Protein AF-A0A974AM85-F1 (afdb_monomer_lite)

Radius of gyration: 28.89 Å; chains: 1; bounding box: 69×22×76 Å

Sequence (89 aa):
MKAGRRLLALGLGLFAASLAAAAVGAPAESDPFGSVGQAYLVDIDGAVVWHKNAEQRLAPASLTKLMTALLVAEQFAPDTALTVDAAAA

Secondary structure (DSSP, 8-state):
-HHHHHHHHHHHHHHHHHHHHHT-PPPPP--TTTTS-SSEEEEETTEEEEEESTT-----GGGHHHHHHHHHHHHS-TT---PPPTTT-

Structure (mmCIF, N/CA/C/O backbone):
data_AF-A0A974AM85-F1
#
_entry.id   AF-A0A974AM85-F1
#
loop_
_atom_site.group_PDB
_atom_site.id
_atom_site.type_symbol
_atom_site.label_atom_id
_atom_site.label_alt_id
_atom_site.label_comp_id
_atom_site.label_asym_id
_atom_site.label_entity_id
_atom_site.label_seq_id
_atom_site.pdbx_PDB_ins_code
_atom_site.Cartn_x
_atom_site.Cartn_y
_atom_site.Cartn_z
_atom_site.occupancy
_atom_site.B_iso_or_equiv
_atom_site.auth_seq_id
_atom_site.auth_comp_id
_atom_site.auth_asym_id
_atom_site.auth_atom_id
_atom_site.pdbx_PDB_model_num
ATOM 1 N N . MET A 1 1 ? 50.578 7.829 -50.027 1.00 58.03 1 MET A N 1
ATOM 2 C CA . MET A 1 1 ? 50.032 8.068 -48.662 1.00 58.03 1 MET A CA 1
ATOM 3 C C . MET A 1 1 ? 48.732 8.890 -48.617 1.00 58.03 1 MET A C 1
ATOM 5 O O . MET A 1 1 ? 47.935 8.664 -47.716 1.00 58.03 1 MET A O 1
ATOM 9 N N . LYS A 1 2 ? 48.466 9.822 -49.554 1.00 52.22 2 LYS A N 1
ATOM 10 C CA . LYS A 1 2 ? 47.248 10.669 -49.530 1.00 52.22 2 LYS A CA 1
ATOM 11 C C . LYS A 1 2 ? 45.941 9.920 -49.861 1.00 52.22 2 LYS A C 1
ATOM 13 O O . LYS A 1 2 ? 44.917 10.215 -49.259 1.00 52.22 2 LYS A O 1
ATOM 18 N N . ALA A 1 3 ? 45.983 8.933 -50.764 1.00 62.19 3 ALA A N 1
ATOM 19 C CA . ALA A 1 3 ? 44.807 8.143 -51.153 1.00 62.19 3 ALA A CA 1
ATOM 20 C C . ALA A 1 3 ? 44.291 7.223 -50.025 1.00 62.19 3 ALA A C 1
ATOM 22 O O . ALA A 1 3 ? 43.092 7.179 -49.776 1.00 62.19 3 ALA A O 1
ATOM 23 N N . GLY A 1 4 ? 45.192 6.582 -49.267 1.00 68.06 4 GLY A N 1
ATOM 24 C CA . GLY A 1 4 ? 44.822 5.726 -48.128 1.00 68.06 4 GLY A CA 1
ATOM 25 C C . GLY A 1 4 ? 44.161 6.487 -46.973 1.00 68.06 4 GLY A C 1
ATOM 26 O O . GLY A 1 4 ? 43.173 6.021 -46.420 1.00 68.06 4 GLY A O 1
ATOM 27 N N . ARG A 1 5 ? 44.625 7.711 -46.668 1.00 70.69 5 ARG A N 1
ATOM 28 C CA . ARG A 1 5 ? 43.976 8.590 -45.671 1.00 70.69 5 ARG A CA 1
ATOM 29 C C . ARG A 1 5 ? 42.576 9.043 -46.094 1.00 70.69 5 ARG A C 1
ATOM 31 O O . ARG A 1 5 ? 41.733 9.237 -45.230 1.00 70.69 5 ARG A O 1
ATOM 38 N N . ARG A 1 6 ? 42.323 9.198 -47.400 1.00 72.19 6 ARG A N 1
ATOM 39 C CA . ARG A 1 6 ? 40.997 9.562 -47.930 1.00 72.19 6 ARG A CA 1
ATOM 40 C C . ARG A 1 6 ? 40.010 8.398 -47.858 1.00 72.19 6 ARG A C 1
ATOM 42 O O . ARG A 1 6 ? 38.875 8.611 -47.460 1.00 72.19 6 ARG A O 1
ATOM 49 N N . LEU A 1 7 ? 40.458 7.183 -48.176 1.00 75.00 7 LEU A N 1
ATOM 50 C CA . LEU A 1 7 ? 39.641 5.967 -48.076 1.00 75.00 7 LEU A CA 1
ATOM 51 C C . LEU A 1 7 ? 39.299 5.626 -46.619 1.00 75.00 7 LEU A C 1
ATOM 53 O O . LEU A 1 7 ? 38.152 5.309 -46.320 1.00 75.00 7 LEU A O 1
ATOM 57 N N . LEU A 1 8 ? 40.262 5.779 -45.702 1.00 73.44 8 LEU A N 1
ATOM 58 C CA . LEU A 1 8 ? 40.037 5.583 -44.268 1.00 73.44 8 LEU A CA 1
ATOM 59 C C . LEU A 1 8 ? 39.051 6.617 -43.695 1.00 73.44 8 LEU A C 1
ATOM 61 O O . LEU A 1 8 ? 38.168 6.264 -42.920 1.00 73.44 8 LEU A O 1
ATOM 65 N N . ALA A 1 9 ? 39.170 7.884 -44.108 1.00 75.31 9 ALA A N 1
ATOM 66 C CA . ALA A 1 9 ? 38.255 8.944 -43.690 1.00 75.31 9 ALA A CA 1
ATOM 67 C C . ALA A 1 9 ? 36.827 8.734 -44.225 1.00 75.31 9 ALA A C 1
ATOM 69 O O . ALA A 1 9 ? 35.868 8.978 -43.498 1.00 75.31 9 ALA A O 1
ATOM 70 N N . LEU A 1 10 ? 36.677 8.239 -45.461 1.00 79.62 10 LEU A N 1
ATOM 71 C CA . LEU A 1 10 ? 35.366 7.903 -46.027 1.00 79.62 10 LEU A CA 1
ATOM 72 C C . LEU A 1 10 ? 34.720 6.719 -45.296 1.00 79.62 10 LEU A C 1
ATOM 74 O O . LEU A 1 10 ? 33.539 6.778 -44.970 1.00 79.62 10 LEU A O 1
ATOM 78 N N . GLY A 1 11 ? 35.499 5.671 -45.007 1.00 77.50 11 GLY A N 1
ATOM 79 C CA . GLY A 1 11 ? 35.023 4.504 -44.262 1.00 77.50 11 GLY A CA 1
ATOM 80 C C . GLY A 1 11 ? 34.587 4.857 -42.840 1.00 77.50 11 GLY A C 1
ATOM 81 O O . GLY A 1 11 ? 33.524 4.429 -42.399 1.00 77.50 11 GLY A O 1
ATOM 82 N N . LEU A 1 12 ? 35.354 5.708 -42.151 1.00 78.69 12 LEU A N 1
ATOM 83 C CA . LEU A 1 12 ? 35.001 6.195 -40.817 1.00 78.69 12 LEU A CA 1
ATOM 84 C C . LEU A 1 12 ? 33.754 7.094 -40.843 1.00 78.69 12 LEU A C 1
ATOM 86 O O . LEU A 1 12 ? 32.912 6.997 -39.953 1.00 78.69 12 LEU A O 1
ATOM 90 N N . GLY A 1 13 ? 33.608 7.925 -41.880 1.00 77.88 13 GLY A N 1
ATOM 91 C CA . GLY A 1 13 ? 32.424 8.760 -42.084 1.00 77.88 13 GLY A CA 1
ATOM 92 C C . GLY A 1 13 ? 31.154 7.943 -42.337 1.00 77.88 13 GLY A C 1
ATOM 93 O O . GLY A 1 13 ? 30.127 8.209 -41.715 1.00 77.88 13 GLY A O 1
ATOM 94 N N . LEU A 1 14 ? 31.225 6.913 -43.188 1.00 76.50 14 LEU A N 1
ATOM 95 C CA . LEU A 1 14 ? 30.094 6.010 -43.434 1.00 76.50 14 LEU A CA 1
ATOM 96 C C . LEU A 1 14 ? 29.721 5.204 -42.184 1.00 76.50 14 LEU A C 1
ATOM 98 O O . LEU A 1 14 ? 28.537 5.044 -41.890 1.00 76.50 14 LEU A O 1
ATOM 102 N N . PHE A 1 15 ? 30.713 4.736 -41.423 1.00 75.00 15 PHE A N 1
ATOM 103 C CA . PHE A 1 15 ? 30.473 4.007 -40.180 1.00 75.00 15 PHE A CA 1
ATOM 104 C C . PHE A 1 15 ? 29.788 4.891 -39.125 1.00 75.00 15 PHE A C 1
ATOM 106 O O . PHE A 1 15 ? 28.774 4.492 -38.551 1.00 75.00 15 PHE A O 1
ATOM 113 N N . ALA A 1 16 ? 30.261 6.126 -38.934 1.00 74.62 16 ALA A N 1
ATOM 114 C CA . ALA A 1 16 ? 29.647 7.083 -38.014 1.00 74.62 16 ALA A CA 1
ATOM 115 C C . ALA A 1 16 ? 28.204 7.448 -38.413 1.00 74.62 16 ALA A C 1
ATOM 117 O O . ALA A 1 16 ? 27.328 7.525 -37.552 1.00 74.62 16 ALA A O 1
ATOM 118 N N . ALA A 1 17 ? 27.931 7.608 -39.713 1.00 73.81 17 ALA A N 1
ATOM 119 C CA . ALA A 1 17 ? 26.582 7.867 -40.214 1.00 73.81 17 ALA A CA 1
ATOM 120 C C . ALA A 1 17 ? 25.627 6.682 -39.969 1.00 73.81 17 ALA A C 1
ATOM 122 O O . ALA A 1 17 ? 24.471 6.892 -39.605 1.00 73.81 17 ALA A O 1
ATOM 123 N N . SER A 1 18 ? 26.112 5.442 -40.104 1.00 70.69 18 SER A N 1
ATOM 124 C CA . SER A 1 18 ? 25.310 4.241 -39.824 1.00 70.69 18 SER A CA 1
ATOM 125 C C . SER A 1 18 ? 24.976 4.072 -38.336 1.00 70.69 18 SER A C 1
ATOM 127 O O . SER A 1 18 ? 23.862 3.675 -38.003 1.00 70.69 18 SER A O 1
ATOM 129 N N . LEU A 1 19 ? 25.893 4.455 -37.438 1.00 67.50 19 LEU A N 1
ATOM 130 C CA . LEU A 1 19 ? 25.653 4.456 -35.992 1.00 67.50 19 LEU A CA 1
ATOM 131 C C . LEU A 1 19 ? 24.624 5.518 -35.580 1.00 67.50 19 LEU A C 1
ATOM 133 O O . LEU A 1 19 ? 23.776 5.257 -34.732 1.00 67.50 19 LEU A O 1
ATOM 137 N N . ALA A 1 20 ? 24.669 6.700 -36.200 1.00 67.00 20 ALA A N 1
ATOM 138 C CA . ALA A 1 20 ? 23.708 7.767 -35.931 1.00 67.00 20 ALA A CA 1
ATOM 139 C C . ALA A 1 20 ? 22.287 7.410 -36.404 1.00 67.00 20 ALA A C 1
ATOM 141 O O . ALA A 1 20 ? 21.315 7.732 -35.726 1.00 67.00 20 ALA A O 1
ATOM 142 N N . ALA A 1 21 ? 22.159 6.704 -37.532 1.00 61.56 21 ALA A N 1
ATOM 143 C CA . ALA A 1 21 ? 20.866 6.272 -38.060 1.00 61.56 21 ALA A CA 1
ATOM 144 C C . ALA A 1 21 ? 20.204 5.157 -37.228 1.00 61.56 21 ALA A C 1
ATOM 146 O O . ALA A 1 21 ? 18.985 5.045 -37.242 1.00 61.56 21 ALA A O 1
ATOM 147 N N . ALA A 1 22 ? 20.972 4.360 -36.478 1.00 60.53 22 ALA A N 1
ATOM 148 C CA . ALA A 1 22 ? 20.435 3.344 -35.567 1.00 60.53 22 ALA A CA 1
ATOM 149 C C . ALA A 1 22 ? 19.982 3.918 -34.208 1.00 60.53 22 ALA A C 1
ATOM 151 O O . ALA A 1 22 ? 19.303 3.234 -33.447 1.00 60.53 22 ALA A O 1
ATOM 152 N N . ALA A 1 23 ? 20.347 5.167 -33.899 1.00 59.06 23 ALA A N 1
ATOM 153 C CA . ALA A 1 23 ? 20.049 5.824 -32.626 1.00 59.06 23 ALA A CA 1
ATOM 154 C C . ALA A 1 23 ? 18.716 6.593 -32.616 1.00 59.06 23 ALA A C 1
ATOM 156 O O . ALA A 1 23 ? 18.389 7.225 -31.609 1.00 59.06 23 ALA A O 1
ATOM 157 N N . VAL A 1 24 ? 17.931 6.543 -33.701 1.00 61.06 24 VAL A N 1
ATOM 158 C CA . VAL A 1 24 ? 16.533 6.999 -33.674 1.00 61.06 24 VAL A CA 1
ATOM 159 C C . VAL A 1 24 ? 15.717 5.992 -32.866 1.00 61.06 24 VAL A C 1
ATOM 161 O O . VAL A 1 24 ? 15.109 5.065 -33.393 1.00 61.06 24 VAL A O 1
ATOM 164 N N . GLY A 1 25 ? 15.794 6.136 -31.542 1.00 59.41 25 GLY A N 1
ATOM 165 C CA . GLY A 1 25 ? 15.014 5.350 -30.600 1.00 59.41 25 GLY A CA 1
ATOM 166 C C . GLY A 1 25 ? 13.538 5.419 -30.972 1.00 59.41 25 GLY A C 1
ATOM 167 O O . GLY A 1 25 ? 13.034 6.484 -31.339 1.00 59.41 25 GLY A O 1
ATOM 168 N N . ALA A 1 26 ? 12.859 4.273 -30.900 1.00 61.22 26 ALA A N 1
ATOM 169 C CA . ALA A 1 26 ? 11.407 4.223 -30.987 1.00 61.22 26 ALA A CA 1
ATOM 170 C C . ALA A 1 26 ? 10.805 5.294 -30.056 1.00 61.22 26 ALA A C 1
ATOM 172 O O . ALA A 1 26 ? 11.390 5.552 -28.995 1.00 61.22 26 ALA A O 1
ATOM 173 N N . PRO A 1 27 ? 9.686 5.942 -30.435 1.00 61.16 27 PRO A N 1
ATOM 174 C CA . PRO A 1 27 ? 9.031 6.894 -29.550 1.00 61.16 27 PRO A CA 1
ATOM 175 C C . PRO A 1 27 ? 8.834 6.213 -28.198 1.00 61.16 27 PRO A C 1
ATOM 177 O O . PRO A 1 27 ? 8.244 5.136 -28.136 1.00 61.16 27 PRO A O 1
ATOM 180 N N . ALA A 1 28 ? 9.409 6.801 -27.146 1.00 65.06 28 ALA A N 1
ATOM 181 C CA . ALA A 1 28 ? 9.240 6.292 -25.797 1.00 65.06 28 ALA A CA 1
ATOM 182 C C . ALA A 1 28 ? 7.736 6.235 -25.535 1.00 65.06 28 ALA A C 1
ATOM 184 O O . ALA A 1 28 ? 7.056 7.261 -25.622 1.00 65.06 28 ALA A O 1
ATOM 185 N N . GLU A 1 29 ? 7.222 5.030 -25.306 1.00 69.56 29 GLU A N 1
ATOM 186 C CA . GLU A 1 29 ? 5.825 4.831 -24.965 1.00 69.56 29 GLU A CA 1
ATOM 187 C C . GLU A 1 29 ? 5.518 5.725 -23.762 1.00 69.56 29 GLU A C 1
ATOM 189 O O . GLU A 1 29 ? 6.217 5.688 -22.745 1.00 69.56 29 GLU A O 1
ATOM 194 N N . SER A 1 30 ? 4.560 6.635 -23.930 1.00 83.12 30 SER A N 1
ATOM 195 C CA . SER A 1 30 ? 4.249 7.611 -22.896 1.00 83.12 30 SER A CA 1
ATOM 196 C C . SER A 1 30 ? 3.649 6.869 -21.714 1.00 83.12 30 SER A C 1
ATOM 198 O O . SER A 1 30 ? 2.537 6.360 -21.825 1.00 83.12 30 SER A O 1
ATOM 200 N N . ASP A 1 31 ? 4.377 6.815 -20.605 1.00 87.19 31 ASP A N 1
ATOM 201 C CA . ASP A 1 31 ? 3.894 6.272 -19.342 1.00 87.19 31 ASP A CA 1
ATOM 202 C C . ASP A 1 31 ? 2.608 7.010 -18.910 1.00 87.19 31 ASP A C 1
ATOM 204 O O . ASP A 1 31 ? 2.682 8.177 -18.495 1.00 87.19 31 ASP A O 1
ATOM 208 N N . PRO A 1 32 ? 1.428 6.364 -18.990 1.00 90.31 32 PRO A N 1
ATOM 209 C CA . PRO A 1 32 ? 0.163 7.013 -18.664 1.00 90.31 32 PRO A CA 1
ATOM 210 C C . PRO A 1 32 ? 0.032 7.307 -17.161 1.00 90.31 32 PRO A C 1
ATOM 212 O O . PRO A 1 32 ? -0.847 8.068 -16.759 1.00 90.31 32 PRO A O 1
ATOM 215 N N . PHE A 1 33 ? 0.922 6.755 -16.330 1.00 91.44 33 PHE A N 1
ATOM 216 C CA . PHE A 1 33 ? 0.964 6.930 -14.884 1.00 91.44 33 PHE A CA 1
ATOM 217 C C . PHE A 1 33 ? 2.099 7.860 -14.429 1.00 91.44 33 PHE A C 1
ATOM 219 O O . PHE A 1 33 ? 2.305 8.034 -13.230 1.00 91.44 33 PHE A O 1
ATOM 226 N N . GLY A 1 34 ? 2.813 8.533 -15.337 1.00 87.75 34 GLY A N 1
ATOM 227 C CA . GLY A 1 34 ? 4.020 9.303 -14.995 1.00 87.75 34 GLY A CA 1
ATOM 228 C C . GLY A 1 34 ? 3.829 10.405 -13.943 1.00 87.75 34 GLY A C 1
ATOM 229 O O . GLY A 1 34 ? 4.797 10.807 -13.280 1.00 87.75 34 GLY A O 1
ATOM 230 N N . SER A 1 35 ? 2.587 10.860 -13.755 1.00 90.38 35 SER A N 1
ATOM 231 C CA . SER A 1 35 ? 2.181 11.882 -12.788 1.00 90.38 35 SER A CA 1
ATOM 232 C C . SER A 1 35 ? 1.584 11.349 -11.480 1.00 90.38 35 SER A C 1
ATOM 234 O O . SER A 1 35 ? 1.251 12.162 -10.621 1.00 90.38 35 SER A O 1
ATOM 236 N N . VAL A 1 36 ? 1.429 10.032 -11.286 1.00 91.38 36 VAL A N 1
ATOM 237 C CA . VAL A 1 36 ? 0.773 9.491 -10.073 1.00 91.38 36 VAL A CA 1
ATOM 238 C C . VAL A 1 36 ? 1.641 9.612 -8.823 1.00 91.38 36 VAL A C 1
ATOM 240 O O . VAL A 1 36 ? 1.126 9.599 -7.707 1.00 91.38 36 VAL A O 1
ATOM 243 N N . GLY A 1 37 ? 2.959 9.749 -8.988 1.00 90.94 37 GLY A N 1
ATOM 244 C CA . GLY A 1 37 ? 3.859 9.883 -7.853 1.00 90.94 37 GLY A CA 1
ATOM 245 C C . GLY A 1 37 ? 5.345 9.949 -8.192 1.00 90.94 37 GLY A C 1
ATOM 246 O O . GLY A 1 37 ? 5.781 9.901 -9.349 1.00 90.94 37 GLY A O 1
ATOM 247 N N . GLN A 1 38 ? 6.133 10.073 -7.123 1.00 92.69 38 GLN A N 1
ATOM 248 C CA . GLN A 1 38 ? 7.598 10.022 -7.169 1.00 92.69 38 GLN A CA 1
ATOM 249 C C . GLN A 1 38 ? 8.112 8.593 -7.381 1.00 92.69 38 GLN A C 1
ATOM 251 O O . GLN A 1 38 ? 9.104 8.404 -8.086 1.00 92.69 38 GLN A O 1
ATOM 256 N N . ALA A 1 39 ? 7.402 7.616 -6.812 1.00 94.25 39 ALA A N 1
ATOM 257 C CA . ALA A 1 39 ? 7.603 6.194 -7.025 1.00 94.25 39 ALA A CA 1
ATOM 258 C C . ALA A 1 39 ? 6.242 5.494 -7.135 1.00 94.25 39 ALA A C 1
ATOM 260 O O . ALA A 1 39 ? 5.318 5.846 -6.399 1.00 94.25 39 ALA A O 1
ATOM 261 N N . TYR A 1 40 ? 6.114 4.543 -8.056 1.00 94.50 40 TYR A N 1
ATOM 262 C CA . TYR A 1 40 ? 4.919 3.718 -8.218 1.00 94.50 40 TYR A CA 1
ATOM 263 C C . TYR A 1 40 ? 5.252 2.414 -8.966 1.00 94.50 40 TYR A C 1
ATOM 265 O O . TYR A 1 40 ? 6.268 2.322 -9.665 1.00 94.50 40 TYR A O 1
ATOM 273 N N . LEU A 1 41 ? 4.365 1.427 -8.838 1.00 95.00 41 LEU A N 1
ATOM 274 C CA . LEU A 1 41 ? 4.370 0.170 -9.583 1.00 95.00 41 LEU A CA 1
ATOM 275 C C . LEU A 1 41 ? 2.926 -0.154 -9.979 1.00 95.00 41 LEU A C 1
ATOM 277 O O . LEU A 1 41 ? 2.029 -0.079 -9.140 1.00 95.00 41 LEU A O 1
ATOM 281 N N . VAL A 1 42 ? 2.706 -0.475 -11.251 1.00 95.25 42 VAL A N 1
ATOM 282 C CA . VAL A 1 42 ? 1.425 -0.949 -11.779 1.00 95.25 42 VAL A CA 1
ATOM 283 C C . VAL A 1 42 ? 1.599 -2.409 -12.155 1.00 95.25 42 VAL A C 1
ATOM 285 O O . VAL A 1 42 ? 2.364 -2.738 -13.063 1.00 95.25 42 VAL A O 1
ATOM 288 N N . ASP A 1 43 ? 0.892 -3.261 -11.426 1.00 96.31 43 ASP A N 1
ATOM 289 C CA . ASP A 1 43 ? 0.829 -4.699 -11.644 1.00 96.31 43 ASP A CA 1
ATOM 290 C C . ASP A 1 43 ? -0.579 -5.066 -12.119 1.00 96.31 43 ASP A C 1
ATOM 292 O O . ASP A 1 43 ? -1.571 -4.594 -11.554 1.00 96.31 43 ASP A O 1
ATOM 296 N N . ILE A 1 44 ? -0.655 -5.868 -13.178 1.00 96.31 44 ILE A N 1
ATOM 297 C CA . ILE A 1 44 ? -1.894 -6.463 -13.672 1.00 96.31 44 ILE A CA 1
ATOM 298 C C . ILE A 1 44 ? -1.673 -7.970 -13.709 1.00 96.31 44 ILE A C 1
ATOM 300 O O . ILE A 1 44 ? -0.806 -8.453 -14.434 1.00 96.31 44 ILE A O 1
ATOM 304 N N . ASP A 1 45 ? -2.461 -8.705 -12.926 1.00 96.88 45 ASP A N 1
ATOM 305 C CA . ASP A 1 45 ? -2.433 -10.171 -12.865 1.00 96.88 45 ASP A CA 1
ATOM 306 C C . ASP A 1 45 ? -1.034 -10.771 -12.591 1.00 96.88 45 ASP A C 1
ATOM 308 O O . ASP A 1 45 ? -0.679 -11.832 -13.107 1.00 96.88 45 ASP A O 1
ATOM 312 N N . GLY A 1 46 ? -0.225 -10.101 -11.765 1.00 95.62 46 GLY A N 1
ATOM 313 C CA . GLY A 1 46 ? 1.134 -10.512 -11.406 1.00 95.62 46 GLY A CA 1
ATOM 314 C C . GLY A 1 46 ? 2.206 -10.097 -12.416 1.00 95.62 46 GLY A C 1
ATOM 315 O O . GLY A 1 46 ? 3.362 -10.509 -12.281 1.00 95.62 46 GLY A O 1
ATOM 316 N N . ALA A 1 47 ? 1.842 -9.328 -13.446 1.00 96.25 47 ALA A N 1
ATOM 317 C CA . ALA A 1 47 ? 2.769 -8.763 -14.412 1.00 96.25 47 ALA A CA 1
ATOM 318 C C . ALA A 1 47 ? 2.933 -7.257 -14.186 1.00 96.25 47 ALA A C 1
ATOM 320 O O . ALA A 1 47 ? 1.989 -6.475 -14.318 1.00 96.25 47 ALA A O 1
ATOM 321 N N . VAL A 1 48 ? 4.171 -6.835 -13.921 1.00 94.69 48 VAL A N 1
ATOM 322 C CA . VAL A 1 48 ? 4.525 -5.414 -13.854 1.00 94.69 48 VAL A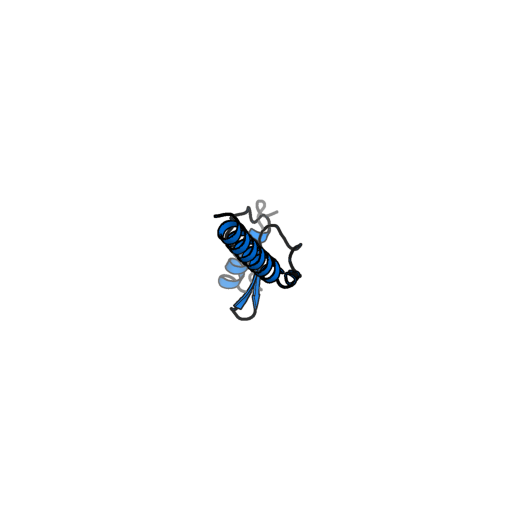 CA 1
ATOM 323 C C . VAL A 1 48 ? 4.482 -4.821 -15.261 1.00 94.69 48 VAL A C 1
ATOM 325 O O . VAL A 1 48 ? 5.281 -5.188 -16.122 1.00 94.69 48 VAL A O 1
ATOM 328 N N . VAL A 1 49 ? 3.559 -3.887 -15.478 1.00 94.25 49 VAL A N 1
ATOM 329 C CA . VAL A 1 49 ? 3.315 -3.234 -16.776 1.00 94.25 49 VAL A CA 1
ATOM 330 C C . VAL A 1 49 ? 3.880 -1.813 -16.836 1.00 94.25 49 VAL A C 1
ATOM 332 O O . VAL A 1 49 ? 4.355 -1.393 -17.887 1.00 94.25 49 VAL A O 1
ATOM 335 N N . TRP A 1 50 ? 3.920 -1.098 -15.705 1.00 94.44 50 TRP A N 1
ATOM 336 C CA . TRP A 1 50 ? 4.621 0.184 -15.565 1.00 94.44 50 TRP A CA 1
ATOM 337 C C . TRP A 1 50 ? 5.252 0.300 -14.187 1.00 94.44 50 TRP A C 1
ATOM 339 O O . TRP A 1 50 ? 4.711 -0.180 -13.191 1.00 94.44 50 TRP A O 1
ATOM 349 N N . HIS A 1 51 ? 6.382 0.991 -14.108 1.00 94.62 51 HIS A N 1
ATOM 350 C CA . HIS A 1 51 ? 6.982 1.344 -12.833 1.00 94.62 51 HIS A CA 1
ATOM 351 C C . HIS A 1 51 ? 7.851 2.591 -12.964 1.00 94.62 51 HIS A C 1
ATOM 353 O O . HIS A 1 51 ? 8.492 2.842 -13.985 1.00 94.62 51 HIS A O 1
ATOM 359 N N . LYS A 1 52 ? 7.961 3.328 -11.864 1.00 94.69 52 LYS A N 1
ATOM 360 C CA . LYS A 1 52 ? 8.905 4.433 -11.702 1.00 94.69 52 LYS A CA 1
ATOM 361 C C . LYS A 1 52 ? 9.477 4.343 -10.304 1.00 94.69 52 LYS A C 1
ATOM 363 O O . LYS A 1 52 ? 8.718 4.372 -9.345 1.00 94.69 52 LYS A O 1
ATOM 368 N N . ASN A 1 53 ? 10.799 4.217 -10.186 1.00 95.19 53 ASN A N 1
ATOM 369 C CA . ASN A 1 53 ? 11.512 4.187 -8.903 1.00 95.19 53 ASN A CA 1
ATOM 370 C C . ASN A 1 53 ? 10.896 3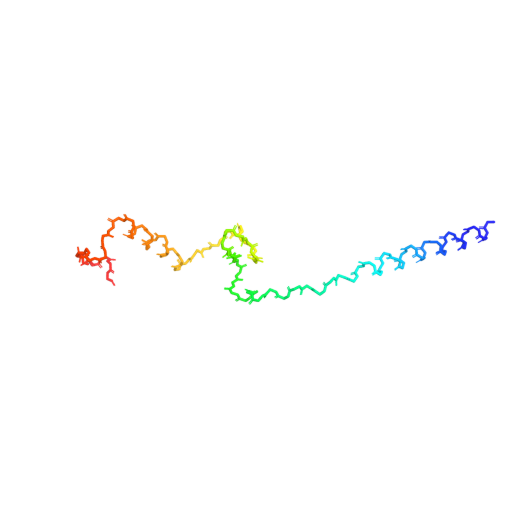.240 -7.846 1.00 95.19 53 ASN A C 1
ATOM 372 O O . ASN A 1 53 ? 10.901 3.576 -6.668 1.00 95.19 53 ASN A O 1
ATOM 376 N N . ALA A 1 54 ? 10.348 2.083 -8.241 1.00 94.38 54 ALA A N 1
ATOM 377 C CA . ALA A 1 54 ? 9.540 1.232 -7.355 1.00 94.38 54 ALA A CA 1
ATOM 378 C C . ALA A 1 54 ? 10.267 0.790 -6.067 1.00 94.38 54 ALA A C 1
ATOM 380 O O . ALA A 1 54 ? 9.653 0.699 -5.011 1.00 94.38 54 ALA A O 1
ATOM 381 N N . GLU A 1 55 ? 11.587 0.603 -6.135 1.00 95.62 55 GLU A N 1
ATOM 382 C CA . GLU A 1 55 ? 12.425 0.210 -4.991 1.00 95.62 55 GLU A CA 1
ATOM 383 C C . GLU A 1 55 ? 12.857 1.389 -4.099 1.00 95.62 55 GLU A C 1
ATOM 385 O O . GLU A 1 55 ? 13.509 1.211 -3.064 1.00 95.62 55 GLU A O 1
ATOM 390 N N . GLN A 1 56 ? 12.546 2.626 -4.496 1.00 96.62 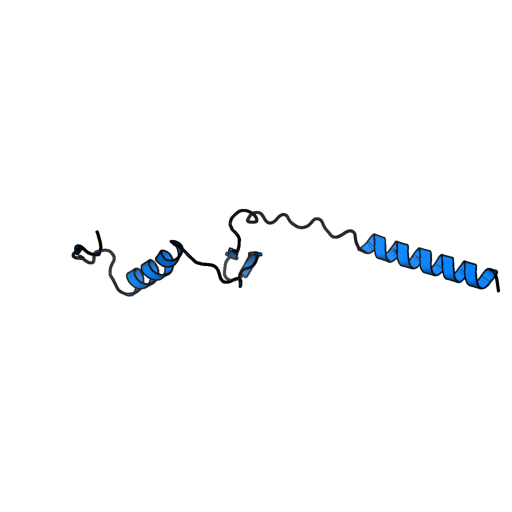56 GLN A N 1
ATOM 391 C CA . GLN A 1 56 ? 12.931 3.809 -3.741 1.00 96.62 56 GLN A CA 1
ATOM 392 C C . GLN A 1 56 ? 12.126 3.893 -2.443 1.00 96.62 56 GLN A C 1
ATOM 394 O O . GLN A 1 56 ? 10.906 4.049 -2.443 1.00 96.62 56 GLN A O 1
ATOM 399 N N . ARG A 1 57 ? 12.830 3.886 -1.308 1.00 95.25 57 ARG A N 1
ATOM 400 C CA . ARG A 1 57 ? 12.199 4.086 -0.001 1.00 95.25 57 ARG A CA 1
ATOM 401 C C . ARG A 1 57 ? 11.767 5.538 0.175 1.00 95.25 57 ARG A C 1
ATOM 403 O O . ARG A 1 57 ? 12.591 6.449 0.124 1.00 95.25 57 ARG A O 1
ATOM 410 N N . LEU A 1 58 ? 10.479 5.728 0.441 1.00 95.25 58 LEU A N 1
ATOM 411 C CA . LEU A 1 58 ? 9.844 7.014 0.720 1.00 95.25 58 LEU A CA 1
ATOM 412 C C . LEU A 1 58 ? 9.014 6.906 2.003 1.00 95.25 58 LEU A C 1
ATOM 414 O O . LEU A 1 58 ? 8.590 5.816 2.388 1.00 95.25 58 LEU A O 1
ATOM 418 N N . ALA A 1 59 ? 8.765 8.035 2.669 1.00 95.81 59 ALA A N 1
ATOM 419 C CA . ALA A 1 59 ? 7.835 8.057 3.792 1.00 95.81 59 ALA A CA 1
ATOM 420 C C . ALA A 1 59 ? 6.404 7.778 3.277 1.00 95.81 59 ALA A C 1
ATOM 422 O O . ALA A 1 59 ? 5.922 8.530 2.429 1.00 95.81 59 ALA A O 1
ATOM 423 N N . PRO A 1 60 ? 5.702 6.744 3.778 1.00 94.25 60 PRO A N 1
ATOM 424 C CA . PRO A 1 60 ? 4.397 6.342 3.241 1.00 94.25 60 PRO A CA 1
ATOM 425 C C . PRO A 1 60 ? 3.254 7.300 3.618 1.00 94.25 60 PRO A C 1
ATOM 427 O O . PRO A 1 60 ? 2.181 7.248 3.019 1.00 94.25 60 PRO A O 1
ATOM 430 N N . ALA A 1 61 ? 3.455 8.179 4.609 1.00 94.56 61 ALA A N 1
ATOM 431 C CA . ALA A 1 61 ? 2.417 9.056 5.153 1.00 94.56 61 ALA A CA 1
ATOM 432 C C . ALA A 1 61 ? 1.123 8.270 5.462 1.00 94.56 61 ALA A C 1
ATOM 434 O O . ALA A 1 61 ? 1.159 7.251 6.154 1.00 94.56 61 ALA A O 1
ATOM 435 N N . SER A 1 62 ? -0.026 8.711 4.945 1.00 96.81 62 SER A N 1
ATOM 436 C CA . SER A 1 62 ? -1.300 8.013 5.150 1.00 96.81 62 SER A CA 1
ATOM 437 C C . SER A 1 62 ? -1.392 6.644 4.466 1.00 96.81 62 SER A C 1
ATOM 439 O O . SER A 1 62 ? -2.284 5.890 4.843 1.00 96.81 62 SER A O 1
ATOM 441 N N . LEU A 1 63 ? -0.484 6.267 3.553 1.00 95.00 63 LEU A N 1
ATOM 442 C CA . LEU A 1 63 ? -0.455 4.909 2.983 1.00 95.00 63 LEU A CA 1
ATOM 443 C C . LEU A 1 63 ? -0.164 3.835 4.038 1.00 95.00 63 LEU A C 1
ATOM 445 O O . LEU A 1 63 ? -0.563 2.690 3.852 1.00 95.00 63 LEU A O 1
ATOM 449 N N . THR A 1 64 ? 0.422 4.197 5.186 1.00 97.56 64 THR A N 1
ATOM 450 C CA . THR A 1 64 ? 0.548 3.301 6.352 1.00 97.56 64 THR A CA 1
ATOM 451 C C . THR A 1 64 ? -0.794 2.675 6.748 1.00 97.56 64 THR A C 1
ATOM 453 O O . THR A 1 64 ? -0.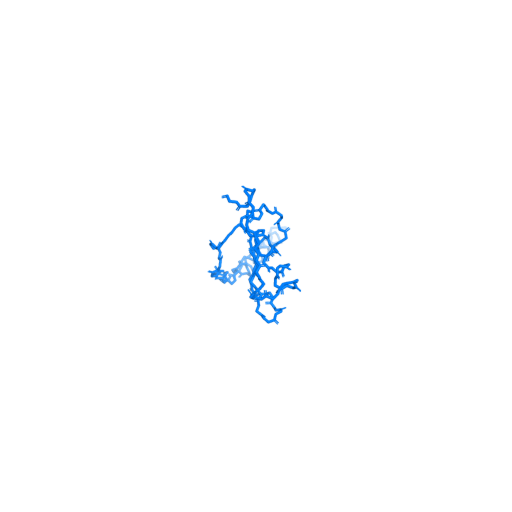833 1.532 7.200 1.00 97.56 64 THR A O 1
ATOM 456 N N . LYS A 1 65 ? -1.910 3.382 6.512 1.00 97.94 65 LYS A N 1
ATOM 457 C CA . LYS A 1 65 ? -3.258 2.887 6.810 1.00 97.94 65 LYS A CA 1
ATOM 458 C C . LYS A 1 65 ? -3.644 1.652 5.992 1.00 97.94 65 LYS A C 1
ATOM 460 O O . LYS A 1 65 ? -4.508 0.918 6.447 1.00 97.94 65 LYS A O 1
ATOM 465 N N . LEU A 1 66 ? -3.017 1.389 4.840 1.00 97.75 66 LEU A N 1
ATOM 466 C CA . LEU A 1 66 ? -3.276 0.169 4.064 1.00 97.75 66 LEU A CA 1
ATOM 467 C C . LEU A 1 66 ? -2.853 -1.084 4.836 1.00 97.75 66 LEU A C 1
ATOM 469 O O . LEU A 1 66 ? -3.626 -2.030 4.931 1.00 97.75 66 LEU A O 1
ATOM 473 N N . MET A 1 67 ? -1.670 -1.063 5.458 1.00 98.25 67 MET A N 1
ATOM 474 C CA . MET A 1 67 ? -1.229 -2.155 6.331 1.00 98.25 67 MET A CA 1
ATOM 475 C C . MET A 1 67 ? -2.121 -2.260 7.573 1.00 98.25 67 MET A C 1
ATOM 477 O O . MET A 1 67 ? -2.525 -3.352 7.949 1.00 98.25 67 MET A O 1
ATOM 481 N N . THR A 1 68 ? -2.489 -1.131 8.189 1.00 97.69 68 THR A N 1
ATOM 482 C CA . THR A 1 68 ? -3.436 -1.133 9.317 1.00 97.69 68 THR A CA 1
ATOM 483 C C . THR A 1 68 ? -4.774 -1.768 8.934 1.00 97.69 68 THR A C 1
ATOM 485 O O . THR A 1 68 ? -5.285 -2.596 9.679 1.00 97.69 68 THR A O 1
ATOM 488 N N . ALA A 1 69 ? -5.328 -1.420 7.772 1.00 97.75 69 ALA A N 1
ATOM 489 C CA . ALA A 1 69 ? -6.586 -1.973 7.285 1.00 97.75 69 ALA A CA 1
ATOM 490 C C . ALA A 1 69 ? -6.477 -3.476 6.998 1.00 97.75 69 ALA A C 1
ATOM 492 O O . ALA A 1 69 ? -7.381 -4.219 7.369 1.00 97.75 69 ALA A O 1
ATOM 493 N N . LEU A 1 70 ? -5.367 -3.926 6.400 1.00 98.12 70 LEU A N 1
ATOM 494 C CA . LEU A 1 70 ? -5.099 -5.348 6.174 1.00 98.12 70 LEU A CA 1
ATOM 495 C C . LEU A 1 70 ? -5.093 -6.124 7.495 1.00 98.12 70 LEU A C 1
ATOM 497 O O . LEU A 1 70 ? -5.826 -7.097 7.637 1.00 98.12 70 LEU A O 1
ATOM 501 N N . LEU A 1 71 ? -4.346 -5.635 8.487 1.00 97.94 71 LEU A N 1
ATOM 502 C CA . LEU A 1 71 ? -4.292 -6.249 9.812 1.00 97.94 71 LEU A CA 1
ATOM 503 C C . LEU A 1 71 ? -5.676 -6.322 10.466 1.00 97.94 71 LEU A C 1
ATOM 505 O O . LEU A 1 71 ? -6.002 -7.337 11.075 1.00 97.94 71 LEU A O 1
ATOM 509 N N . VAL A 1 72 ? -6.495 -5.273 10.337 1.00 96.94 72 VAL A N 1
ATOM 510 C CA . VAL A 1 72 ? -7.869 -5.278 10.860 1.00 96.94 72 VAL A CA 1
ATOM 511 C C . VAL A 1 72 ? -8.723 -6.326 10.145 1.00 96.94 72 VAL A C 1
ATOM 513 O O . VAL A 1 72 ? -9.411 -7.091 10.813 1.00 96.94 72 VAL A O 1
ATOM 516 N N . ALA A 1 73 ? -8.653 -6.398 8.815 1.00 97.44 73 ALA A N 1
ATOM 517 C CA . ALA A 1 73 ? -9.427 -7.348 8.019 1.00 97.44 73 ALA A CA 1
ATOM 518 C C . ALA A 1 73 ? -9.059 -8.816 8.302 1.00 97.44 73 ALA A C 1
ATOM 520 O O . ALA A 1 73 ? -9.922 -9.686 8.238 1.00 97.44 73 ALA A O 1
ATOM 521 N N . GLU A 1 74 ? -7.797 -9.097 8.632 1.00 97.88 74 GLU A N 1
ATOM 522 C CA . GLU A 1 74 ? -7.335 -10.445 8.987 1.00 97.88 74 GLU A CA 1
ATOM 523 C C . GLU A 1 74 ? -7.744 -10.869 10.404 1.00 97.88 74 GLU A C 1
ATOM 525 O O . GLU A 1 74 ? -7.890 -12.061 10.676 1.00 97.88 74 GLU A O 1
ATOM 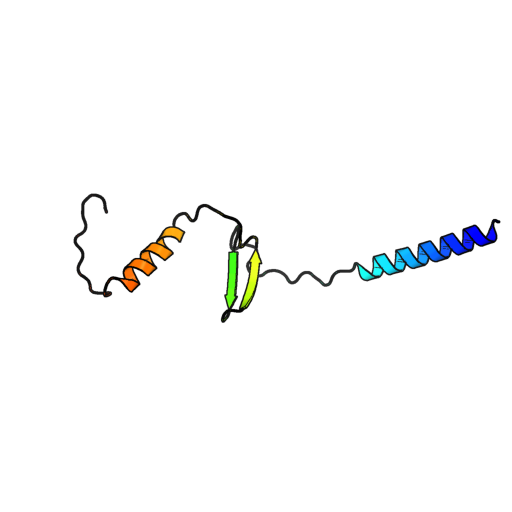530 N N . GLN A 1 75 ? -7.908 -9.910 11.319 1.00 97.69 75 GLN A N 1
ATOM 531 C CA . GLN A 1 75 ? -8.067 -10.185 12.751 1.00 97.69 75 GLN A CA 1
ATOM 532 C C . GLN A 1 75 ? -9.492 -9.989 13.272 1.00 97.69 75 GLN A C 1
ATOM 534 O O . GLN A 1 75 ? -9.848 -10.579 14.293 1.00 97.69 75 GLN A O 1
ATOM 539 N N . PHE A 1 76 ? -10.310 -9.173 12.608 1.00 97.31 76 PHE A N 1
ATOM 540 C CA . PHE A 1 76 ? -11.631 -8.787 13.093 1.00 97.31 76 PHE A CA 1
ATOM 541 C C . PHE A 1 76 ? -12.713 -9.032 12.043 1.00 97.31 76 PHE A C 1
ATOM 543 O O . PHE A 1 76 ? -12.524 -8.804 10.850 1.00 97.31 76 PHE A O 1
ATOM 550 N N . ALA A 1 77 ? -13.895 -9.446 12.505 1.00 96.69 77 ALA A N 1
ATOM 551 C CA . ALA A 1 77 ? -15.088 -9.439 11.667 1.00 96.69 77 ALA A CA 1
ATOM 552 C C . ALA A 1 77 ? -15.552 -7.989 11.415 1.00 96.69 77 ALA A C 1
ATOM 554 O O . ALA A 1 77 ? -15.400 -7.156 12.316 1.00 96.69 77 ALA A O 1
ATOM 555 N N . PRO A 1 78 ? -16.183 -7.692 10.262 1.00 95.06 78 PRO A N 1
ATOM 556 C CA . PRO A 1 78 ? -16.677 -6.349 9.949 1.00 95.06 78 PRO A CA 1
ATOM 557 C C . PRO A 1 78 ? -17.586 -5.744 11.029 1.00 95.06 78 PRO A C 1
ATOM 559 O O . PRO A 1 78 ? -17.494 -4.553 11.305 1.00 95.06 78 PRO A O 1
ATOM 562 N N . ASP A 1 79 ? -18.403 -6.575 11.681 1.00 96.50 79 ASP A N 1
ATOM 563 C CA . ASP A 1 79 ? -19.383 -6.142 12.686 1.00 96.50 79 ASP A CA 1
ATOM 564 C C . ASP A 1 79 ? -18.844 -6.198 14.127 1.00 96.50 79 ASP A C 1
ATOM 566 O O . ASP A 1 79 ? -19.607 -6.153 15.095 1.00 96.50 79 ASP A O 1
ATOM 570 N N . THR A 1 80 ? -17.524 -6.328 14.301 1.00 97.19 80 THR A N 1
ATOM 571 C CA . THR A 1 80 ? -16.911 -6.311 15.633 1.00 97.19 80 THR A CA 1
ATOM 572 C C . THR A 1 80 ? -17.187 -4.976 16.321 1.00 97.19 80 THR A C 1
ATOM 574 O O . THR A 1 80 ? -16.748 -3.923 15.861 1.00 97.19 80 THR A O 1
ATOM 577 N N . ALA A 1 81 ? -17.868 -5.015 17.467 1.00 96.31 81 ALA A N 1
ATOM 578 C CA . ALA A 1 81 ? -18.046 -3.832 18.297 1.00 96.31 81 ALA A CA 1
ATOM 579 C C . ALA A 1 81 ? -16.716 -3.433 18.958 1.00 96.31 81 ALA A C 1
ATOM 581 O O . ALA A 1 81 ? -16.073 -4.250 19.619 1.00 96.31 81 ALA A O 1
ATOM 582 N N . LEU A 1 82 ? -16.330 -2.164 18.806 1.00 94.62 82 LEU A N 1
ATOM 583 C CA . LEU A 1 82 ? -15.126 -1.585 19.401 1.00 94.62 82 LEU A CA 1
ATOM 584 C C . LEU A 1 82 ? -15.497 -0.414 20.314 1.00 94.62 82 LEU A C 1
ATOM 586 O O . LEU A 1 82 ? -16.398 0.367 20.008 1.00 94.62 82 LEU A O 1
ATOM 590 N N . THR A 1 83 ? -14.768 -0.268 21.418 1.00 96.31 83 THR A N 1
ATOM 591 C CA . THR A 1 83 ? -14.847 0.912 22.287 1.00 96.31 83 THR A CA 1
ATOM 592 C C . THR A 1 83 ? -13.788 1.917 21.848 1.00 96.31 83 THR A C 1
ATOM 594 O O . THR A 1 83 ? -12.615 1.564 21.763 1.00 96.31 83 THR A O 1
ATOM 597 N N . VAL A 1 84 ? -14.186 3.165 21.591 1.00 96.44 84 VAL A N 1
ATOM 598 C CA . VAL A 1 84 ? -13.254 4.257 21.266 1.00 96.44 84 VAL A CA 1
ATOM 599 C C . VAL A 1 84 ? -12.781 4.909 22.561 1.00 96.44 84 VAL A C 1
ATOM 601 O O . VAL A 1 84 ? -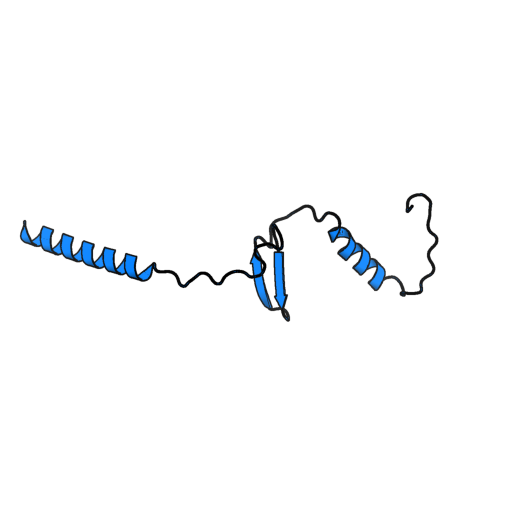13.600 5.369 23.357 1.00 96.44 84 VAL A O 1
ATOM 604 N N . ASP A 1 85 ? -11.468 4.939 22.777 1.00 96.06 85 ASP A N 1
ATOM 605 C CA . ASP A 1 85 ? -10.856 5.638 23.906 1.00 96.06 85 ASP A CA 1
ATOM 606 C C . ASP A 1 85 ? -10.402 7.062 23.534 1.00 96.06 85 ASP A C 1
ATOM 608 O O . ASP A 1 85 ? -10.409 7.464 22.370 1.00 96.06 85 ASP A O 1
ATOM 612 N N . ALA A 1 86 ? -10.009 7.843 24.544 1.00 95.94 86 ALA A N 1
ATOM 613 C CA . ALA A 1 86 ? -9.619 9.241 24.371 1.00 95.94 86 ALA A CA 1
ATOM 614 C C . ALA A 1 86 ? -8.325 9.448 23.560 1.00 95.94 86 ALA A C 1
ATOM 616 O O . ALA A 1 86 ? -8.101 10.552 23.081 1.00 95.94 86 ALA A O 1
ATOM 617 N N . ALA A 1 87 ? -7.464 8.437 23.422 1.00 94.88 87 ALA A N 1
ATOM 618 C CA . ALA A 1 87 ? -6.255 8.518 22.604 1.00 94.88 87 ALA A CA 1
ATOM 619 C C . ALA A 1 87 ? -6.536 8.256 21.113 1.00 94.88 87 ALA A C 1
ATOM 621 O O . ALA A 1 87 ? -5.704 8.591 20.270 1.00 94.88 87 ALA A O 1
ATOM 622 N N . ALA A 1 88 ? -7.685 7.655 20.792 1.00 90.56 88 ALA A N 1
ATOM 623 C CA . ALA A 1 88 ? -8.135 7.400 19.425 1.00 90.56 88 ALA A CA 1
ATOM 624 C C . ALA A 1 88 ? -8.990 8.536 18.822 1.00 90.56 88 ALA A C 1
ATOM 626 O O . ALA A 1 88 ? -9.243 8.508 17.615 1.00 90.56 88 ALA A O 1
ATOM 627 N N . ALA A 1 89 ? -9.441 9.494 19.642 1.00 64.69 89 ALA A N 1
ATOM 628 C CA . ALA A 1 89 ? -10.237 10.662 19.245 1.00 64.69 89 ALA A CA 1
ATOM 629 C C . ALA A 1 89 ? -9.357 11.876 18.905 1.00 64.69 89 ALA A C 1
ATOM 631 O O . ALA A 1 89 ? -9.699 12.579 17.926 1.00 64.69 89 ALA A O 1
#

Foldseek 3Di:
DVVVVVVVVVVVVVVVVVVVVVPPDDPDDPDPCPPVDQWDFDDDPNDTPDTHPPVDDDDCVCVVVVVVVVVCVVPDDPPDDDDDDPVND

pLDDT: mean 85.99, std 13.51, range [52.22, 98.25]